Protein AF-K0FCI7-F1 (afdb_monomer_lite)

pLDDT: mean 97.03, std 3.37, range [74.06, 98.56]

InterPro domains:
  IPR020829 Glyceraldehyde 3-phosphate dehydrogenase, catalytic domain [PF02800] (31-66)
  IPR020830 Glyceraldehyde 3-phosphate dehydrogenase, active site [PS00071] (24-31)
  IPR020831 Glyceraldehyde/Erythrose phosphate dehydrogenase family [PR00078] (20-38)
  IPR020831 Glyceraldehyde/Erythrose phosphate dehydrogenase family [PR00078] (47-63)
  IPR020831 Glyceraldehyde/Erythrose phosphate dehydrogenase family [PTHR10836] (1-67)
  IPR036291 NAD(P)-binding domain superfamily [SSF51735] (2-48)

Secondary structure (DSSP, 8-state):
-PPB--TTTTGGG--TT-SS-B---HHHHHHHHHHHHHHHHH--S-------PPP-TTS-SSS----

Sequence (67 aa):
DAPMFVVGVNEKSYTPDLDVVSNASCTTNCLAPLAKVINDRFGIVEGLMTTVHAITATQKTVDGPSA

Radius of gyration: 16.28 Å; chains: 1; bounding box: 45×20×35 Å

Foldseek 3Di:
DAAEDAPPACPVVDDPPRPDHHPDDPVCNVVRNVCVVCCVPPNDPDDDDDDPDDDDPQDDPDDDDRD

Organism: Andrographis paniculata (NCBI:txid175694)

Structure (mmCIF, N/CA/C/O backbone):
data_AF-K0FCI7-F1
#
_entry.id   AF-K0FCI7-F1
#
loop_
_atom_site.group_PDB
_atom_site.id
_atom_site.type_symbol
_atom_site.label_atom_id
_atom_site.label_alt_id
_atom_site.label_comp_id
_atom_site.label_asym_id
_atom_site.label_entity_id
_atom_site.label_seq_id
_atom_site.pdbx_PDB_ins_code
_atom_site.Cartn_x
_atom_site.Cartn_y
_atom_site.Cartn_z
_atom_site.occupanc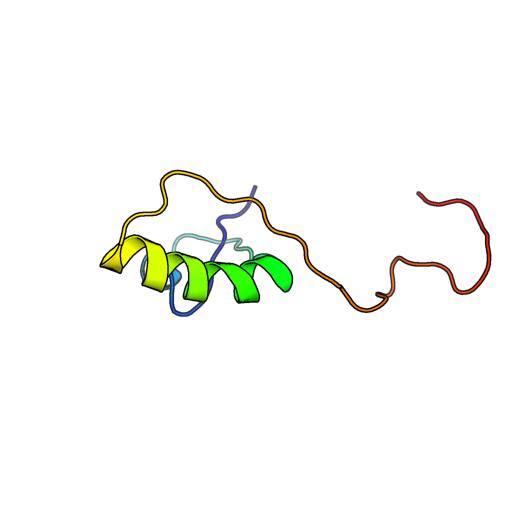y
_atom_site.B_iso_or_equiv
_atom_site.auth_seq_id
_atom_site.auth_comp_id
_atom_site.auth_asym_id
_atom_site.auth_atom_id
_atom_site.pdbx_PDB_model_num
ATOM 1 N N . ASP A 1 1 ? -4.917 -6.775 15.299 1.00 85.62 1 ASP A N 1
ATOM 2 C CA . ASP A 1 1 ? -4.515 -5.748 14.319 1.00 85.62 1 ASP A CA 1
ATOM 3 C C . ASP A 1 1 ? -5.657 -4.804 14.010 1.00 85.62 1 ASP A C 1
ATOM 5 O O . ASP A 1 1 ? -6.810 -5.195 14.151 1.00 85.62 1 ASP A O 1
ATOM 9 N N . ALA A 1 2 ? -5.333 -3.562 13.654 1.00 95.00 2 ALA A N 1
ATOM 10 C CA . ALA A 1 2 ? -6.318 -2.529 13.347 1.00 95.00 2 ALA A CA 1
ATOM 11 C C . ALA A 1 2 ? -6.816 -2.641 11.889 1.00 95.00 2 ALA A C 1
ATOM 13 O O . ALA A 1 2 ? -6.001 -2.919 11.002 1.00 95.00 2 ALA A O 1
ATOM 14 N N . PRO A 1 3 ? -8.112 -2.402 11.605 1.00 96.94 3 PRO A N 1
ATOM 15 C CA . PRO A 1 3 ? -8.638 -2.354 10.241 1.00 96.94 3 PRO A CA 1
ATOM 16 C C . PRO A 1 3 ? -7.937 -1.279 9.398 1.00 96.94 3 PRO A C 1
ATOM 18 O O . PRO A 1 3 ? -7.638 -0.184 9.881 1.00 96.94 3 PRO A O 1
ATOM 21 N N . MET A 1 4 ? -7.672 -1.609 8.129 1.00 98.06 4 MET A N 1
ATOM 22 C CA . MET A 1 4 ? -6.965 -0.743 7.183 1.00 98.06 4 MET A CA 1
ATOM 23 C C . MET A 1 4 ? -7.914 -0.045 6.215 1.00 98.06 4 MET A C 1
ATOM 25 O O . MET A 1 4 ? -8.793 -0.673 5.620 1.00 98.06 4 MET A O 1
ATOM 29 N N . PHE A 1 5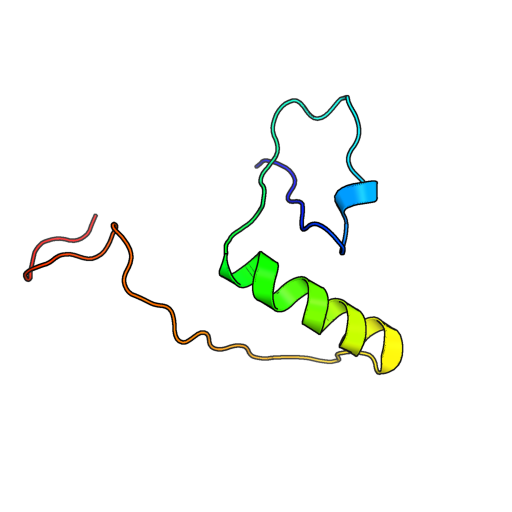 ? -7.653 1.237 5.984 1.00 98.38 5 PHE A N 1
ATOM 30 C CA . PHE A 1 5 ? -8.412 2.063 5.057 1.00 98.38 5 PHE A CA 1
ATOM 31 C C . PHE A 1 5 ? -7.495 2.718 4.027 1.00 98.38 5 PHE A C 1
ATOM 33 O O . PHE A 1 5 ? -6.404 3.184 4.352 1.00 98.38 5 PHE A O 1
ATOM 40 N N . VAL A 1 6 ? -7.964 2.749 2.781 1.00 98.56 6 VAL A N 1
ATOM 41 C CA . VAL A 1 6 ? -7.398 3.523 1.677 1.00 98.56 6 VAL A CA 1
ATOM 42 C C . VAL A 1 6 ? -8.516 4.381 1.101 1.00 98.56 6 VAL A C 1
ATOM 44 O O . VAL A 1 6 ? -9.554 3.875 0.662 1.00 98.56 6 VAL A O 1
ATOM 47 N N . VAL A 1 7 ? -8.298 5.692 1.105 1.00 98.06 7 VAL A N 1
ATOM 48 C CA . VAL A 1 7 ? -9.276 6.667 0.617 1.00 98.06 7 VAL A CA 1
ATOM 49 C C . VAL A 1 7 ? -9.486 6.502 -0.892 1.00 98.06 7 VAL A C 1
ATOM 51 O O . VAL A 1 7 ? -8.530 6.416 -1.660 1.00 98.06 7 VAL A O 1
ATOM 54 N N . GLY A 1 8 ? -10.747 6.462 -1.320 1.00 96.75 8 GLY A N 1
ATOM 55 C CA . GLY A 1 8 ? -11.167 6.195 -2.696 1.00 96.75 8 GLY A CA 1
ATOM 56 C C . GLY A 1 8 ? -11.317 4.705 -3.024 1.00 96.75 8 GLY A C 1
ATOM 57 O O . GLY A 1 8 ? -11.668 4.364 -4.156 1.00 96.75 8 GLY A O 1
ATOM 58 N N . VAL A 1 9 ? -11.061 3.813 -2.061 1.00 98.25 9 VAL A N 1
ATOM 59 C CA . VAL A 1 9 ? -11.136 2.356 -2.239 1.00 98.25 9 VAL A CA 1
ATOM 60 C C . VAL A 1 9 ? -12.146 1.741 -1.276 1.00 98.25 9 VAL A C 1
ATOM 62 O O . VAL A 1 9 ? -13.091 1.099 -1.739 1.00 98.25 9 VAL A O 1
ATOM 65 N N . ASN A 1 10 ? -11.968 1.922 0.037 1.00 98.12 10 ASN A N 1
ATOM 66 C CA . ASN A 1 10 ? -12.799 1.277 1.063 1.00 98.12 10 ASN A CA 1
ATOM 67 C C . ASN A 1 10 ? -13.135 2.168 2.272 1.00 98.12 10 ASN A C 1
ATOM 69 O O . ASN A 1 10 ? -13.648 1.666 3.265 1.00 98.12 10 ASN A O 1
ATOM 73 N N . GLU A 1 11 ? -12.918 3.481 2.214 1.00 96.56 11 GLU A N 1
ATOM 74 C CA . GLU A 1 11 ? -13.208 4.406 3.322 1.00 96.56 11 GLU A CA 1
ATOM 75 C C . GLU A 1 11 ? -14.670 4.355 3.796 1.00 96.56 11 GLU A C 1
ATOM 77 O O . GLU A 1 11 ? -14.967 4.631 4.953 1.00 96.56 11 GLU A O 1
ATOM 82 N N . LYS A 1 12 ? -15.593 3.947 2.919 1.00 97.50 12 LYS A N 1
ATOM 83 C CA . LYS A 1 12 ? -17.025 3.825 3.226 1.00 97.50 12 LYS A CA 1
ATOM 84 C C . LYS A 1 12 ? -17.373 2.641 4.128 1.00 97.50 12 LYS A C 1
ATOM 86 O O . LYS A 1 12 ? -18.497 2.590 4.613 1.00 97.50 12 LYS A O 1
ATOM 91 N N . SER A 1 13 ? -16.457 1.691 4.332 1.00 96.69 13 SER A N 1
ATOM 92 C CA . SER A 1 13 ? -16.653 0.602 5.296 1.00 96.69 13 SER A CA 1
ATOM 93 C C . SER A 1 13 ? -16.228 0.985 6.713 1.00 96.69 13 SER A C 1
ATOM 95 O O . SER A 1 13 ? -16.285 0.142 7.602 1.00 96.69 13 SER A O 1
ATOM 97 N N . TYR A 1 14 ? -15.758 2.219 6.925 1.00 97.12 14 TYR A N 1
ATOM 98 C CA . TYR A 1 14 ? -15.487 2.738 8.258 1.00 97.12 14 TYR A CA 1
ATOM 99 C C . TYR A 1 14 ? -16.790 2.874 9.048 1.00 97.12 14 TYR A C 1
ATOM 101 O O . TYR A 1 14 ? -17.786 3.392 8.536 1.00 97.12 14 TYR A O 1
ATOM 109 N N . THR A 1 15 ? -16.757 2.462 10.311 1.00 96.75 15 THR A N 1
ATOM 110 C CA . THR A 1 15 ? -17.867 2.610 11.249 1.00 96.75 15 THR A CA 1
ATOM 111 C C . THR A 1 15 ? -17.389 3.302 12.535 1.00 96.75 15 THR A C 1
ATOM 113 O O . THR A 1 15 ? -16.223 3.155 12.907 1.00 96.75 15 THR A O 1
ATOM 116 N N . PRO A 1 16 ? -18.240 4.099 13.216 1.00 96.00 16 PRO A N 1
ATOM 117 C CA . PRO A 1 16 ? -17.821 4.890 14.382 1.00 96.00 16 PRO A CA 1
ATOM 118 C C . PRO A 1 16 ? -17.379 4.086 15.613 1.00 96.00 16 PRO A C 1
ATOM 120 O O . PRO A 1 16 ? -16.815 4.670 16.528 1.00 96.00 16 PRO A O 1
ATOM 123 N N . ASP A 1 17 ? -17.660 2.784 15.662 1.00 96.88 17 ASP A N 1
ATOM 124 C CA . ASP A 1 17 ? -17.255 1.854 16.725 1.00 96.88 17 ASP A CA 1
ATOM 125 C C . ASP A 1 17 ? -15.793 1.383 16.608 1.00 96.88 17 ASP A C 1
ATOM 127 O O . ASP A 1 17 ? -15.297 0.672 17.480 1.00 96.88 17 ASP A O 1
ATOM 131 N N . LEU A 1 18 ? -15.085 1.772 15.542 1.00 96.75 18 LEU A N 1
ATOM 132 C CA . LEU A 1 18 ? -13.675 1.444 15.350 1.00 96.75 18 LEU A CA 1
ATOM 133 C C . LEU A 1 18 ? -12.770 2.441 16.088 1.00 96.75 18 LEU A C 1
ATOM 135 O O . LEU A 1 18 ? -12.407 3.485 15.549 1.00 96.75 18 LEU A O 1
ATOM 139 N N . ASP A 1 19 ? -12.342 2.077 17.298 1.00 97.00 19 ASP A N 1
ATOM 140 C CA . ASP A 1 19 ? -11.478 2.921 18.144 1.00 97.00 19 ASP A CA 1
ATOM 141 C C . ASP A 1 19 ? -10.048 3.101 17.602 1.00 97.00 19 ASP A C 1
ATOM 143 O O . ASP A 1 19 ? -9.381 4.099 17.880 1.00 97.00 19 ASP A O 1
ATOM 147 N N . VAL A 1 20 ? -9.543 2.118 16.850 1.00 97.88 20 VAL A N 1
ATOM 148 C CA . VAL A 1 20 ? -8.178 2.117 16.307 1.00 97.88 20 VAL A CA 1
ATOM 149 C C . VAL A 1 20 ? -8.219 1.694 14.849 1.00 97.88 20 VAL A C 1
ATOM 151 O O . VAL A 1 20 ? -8.746 0.635 14.515 1.00 97.88 20 VAL A O 1
ATOM 154 N N . VAL A 1 21 ? -7.611 2.499 13.981 1.00 97.56 21 VAL A N 1
ATOM 155 C CA . VAL A 1 21 ? -7.558 2.260 12.536 1.00 97.56 21 VAL A CA 1
ATOM 156 C C . VAL A 1 21 ? -6.147 2.465 11.996 1.00 97.56 21 VAL A C 1
ATOM 158 O O . VAL A 1 21 ? -5.325 3.158 12.597 1.00 97.56 21 VAL A O 1
ATOM 161 N N . SER A 1 22 ? -5.866 1.874 10.838 1.00 98.19 22 SER A N 1
ATOM 162 C CA . SER A 1 22 ? -4.624 2.064 10.094 1.00 98.19 22 SER A CA 1
ATOM 163 C C . SER A 1 22 ? -4.918 2.693 8.736 1.00 98.19 22 SER A C 1
ATOM 165 O O . SER A 1 22 ? -5.786 2.228 8.001 1.00 98.19 22 SER A O 1
ATOM 167 N N . ASN A 1 23 ? -4.154 3.716 8.354 1.00 98.06 23 ASN A N 1
ATOM 168 C CA . ASN A 1 23 ? -4.249 4.325 7.021 1.00 98.06 23 ASN A CA 1
ATOM 169 C C . ASN A 1 23 ? -3.399 3.582 5.969 1.00 98.06 23 ASN A C 1
ATOM 171 O O . ASN A 1 23 ? -2.995 4.158 4.958 1.00 98.06 23 ASN A O 1
ATOM 175 N N . ALA A 1 24 ? -3.079 2.313 6.243 1.00 98.19 24 ALA A N 1
ATOM 176 C CA . ALA A 1 24 ? -2.186 1.478 5.452 1.00 98.19 24 ALA A CA 1
ATOM 177 C C . ALA A 1 24 ? -0.797 2.121 5.222 1.00 98.19 24 ALA A C 1
ATOM 179 O O . ALA A 1 24 ? -0.388 3.057 5.910 1.00 98.19 24 ALA A O 1
ATOM 180 N N . SER A 1 25 ? -0.027 1.572 4.279 1.00 98.31 25 SER A N 1
ATOM 181 C CA . SER A 1 25 ? 1.289 2.103 3.897 1.00 98.31 25 SER A CA 1
ATOM 182 C C . SER A 1 25 ? 1.200 3.075 2.714 1.00 98.31 25 SER A C 1
ATOM 184 O O . SER A 1 25 ? 0.211 3.084 1.973 1.00 98.31 25 SER A O 1
ATOM 186 N N . CYS A 1 26 ? 2.263 3.848 2.475 1.00 98.19 26 CYS A N 1
ATOM 187 C CA . CYS A 1 26 ? 2.411 4.686 1.278 1.00 98.19 26 CYS A CA 1
ATOM 188 C C . CYS A 1 26 ? 2.257 3.874 -0.022 1.00 98.19 26 CYS A C 1
ATOM 190 O O . CYS A 1 26 ? 1.508 4.265 -0.917 1.00 98.19 26 CYS A O 1
ATOM 192 N N . THR A 1 27 ? 2.901 2.708 -0.106 1.00 98.38 27 THR A N 1
ATOM 193 C CA . 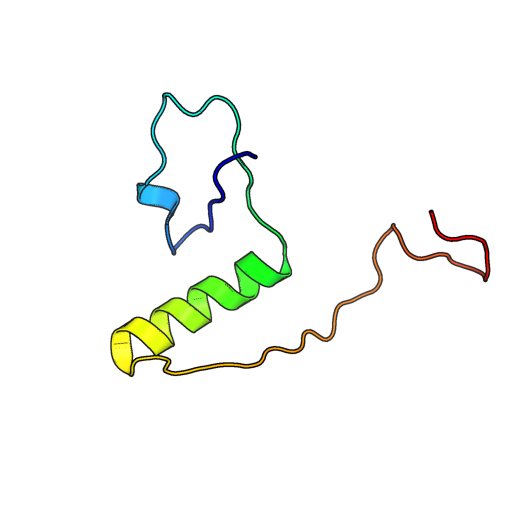THR A 1 27 ? 2.843 1.834 -1.285 1.00 98.38 27 THR A CA 1
ATOM 194 C C . THR A 1 27 ? 1.447 1.241 -1.485 1.00 98.38 27 THR A C 1
ATOM 196 O O . THR A 1 27 ? 0.973 1.157 -2.615 1.00 98.38 27 THR A O 1
ATOM 199 N N . THR A 1 28 ? 0.743 0.883 -0.405 1.00 98.44 28 THR A N 1
ATOM 200 C CA . THR A 1 28 ? -0.644 0.388 -0.482 1.00 98.44 28 THR A CA 1
ATOM 201 C C . THR A 1 28 ? -1.594 1.470 -0.991 1.00 98.44 28 THR A C 1
ATOM 203 O O . THR A 1 28 ? -2.406 1.193 -1.870 1.00 98.44 28 THR A O 1
ATOM 206 N N . ASN A 1 29 ? -1.458 2.706 -0.497 1.00 98.56 29 ASN A N 1
ATOM 207 C CA . ASN A 1 29 ? -2.249 3.846 -0.970 1.00 98.56 29 ASN A CA 1
ATOM 208 C C . ASN A 1 29 ? -1.986 4.168 -2.451 1.00 98.56 29 ASN A C 1
ATOM 210 O O . ASN A 1 29 ? -2.894 4.615 -3.143 1.00 98.56 29 ASN A O 1
ATOM 214 N N . CYS A 1 30 ? -0.775 3.913 -2.958 1.00 98.19 30 CYS A N 1
ATOM 215 C CA . CYS A 1 30 ? -0.465 4.052 -4.381 1.00 98.19 30 CYS A CA 1
ATOM 216 C C . CYS A 1 30 ? -1.084 2.924 -5.228 1.00 98.19 30 CYS A C 1
ATOM 218 O O . CYS A 1 30 ? -1.697 3.190 -6.262 1.00 98.19 30 CYS A O 1
ATOM 220 N N . LEU A 1 31 ? -0.951 1.666 -4.794 1.00 98.56 31 LEU A N 1
ATOM 221 C CA . LEU A 1 31 ? -1.376 0.507 -5.583 1.00 98.56 31 LEU A CA 1
ATOM 222 C C . LEU A 1 31 ? -2.896 0.304 -5.592 1.00 98.56 31 LEU A C 1
ATOM 224 O O . LEU A 1 31 ? -3.463 -0.009 -6.637 1.00 98.56 31 LEU A O 1
ATOM 228 N N . ALA A 1 32 ? -3.562 0.436 -4.444 1.00 98.44 32 ALA A N 1
ATOM 229 C CA . ALA A 1 32 ? -4.953 0.011 -4.293 1.00 98.44 32 ALA A CA 1
ATOM 230 C C . ALA A 1 32 ? -5.946 0.747 -5.220 1.00 98.44 32 ALA A C 1
ATOM 232 O O . ALA A 1 32 ? -6.796 0.067 -5.798 1.00 98.44 32 ALA A O 1
ATOM 233 N N . PRO A 1 33 ? -5.846 2.074 -5.455 1.00 98.44 33 PRO A N 1
ATOM 234 C CA . PRO A 1 33 ? -6.717 2.756 -6.415 1.00 98.44 33 PRO A CA 1
ATOM 235 C C . PRO A 1 33 ? -6.534 2.248 -7.851 1.00 98.44 33 PRO A C 1
ATOM 237 O O . PRO A 1 33 ? -7.518 2.018 -8.555 1.00 98.44 33 PRO A O 1
ATOM 240 N N . LEU A 1 34 ? -5.286 2.016 -8.275 1.00 98.38 34 LEU A N 1
ATOM 241 C CA . LEU A 1 34 ? -4.983 1.457 -9.595 1.00 98.38 34 LEU A CA 1
ATOM 242 C C . LEU A 1 34 ? -5.544 0.037 -9.720 1.00 98.38 34 LEU A C 1
ATOM 244 O O . LEU A 1 34 ? -6.277 -0.260 -10.663 1.00 98.38 34 LEU A O 1
ATOM 248 N N . ALA A 1 35 ? -5.242 -0.822 -8.744 1.00 98.50 35 ALA A N 1
ATOM 249 C CA . ALA A 1 35 ? -5.709 -2.201 -8.719 1.00 98.50 35 ALA A CA 1
ATOM 250 C C . ALA A 1 35 ? -7.241 -2.278 -8.736 1.00 98.50 35 ALA A C 1
ATOM 252 O O . ALA A 1 35 ? -7.797 -3.086 -9.473 1.00 98.50 35 ALA A O 1
ATOM 253 N N . LYS A 1 36 ? -7.926 -1.393 -8.000 1.00 98.25 36 LYS A N 1
ATOM 254 C CA . LYS A 1 36 ? -9.388 -1.296 -8.002 1.00 98.25 36 LYS A CA 1
ATOM 255 C C . LYS A 1 36 ? -9.936 -1.037 -9.403 1.00 98.25 36 LYS A C 1
ATOM 257 O O . LYS A 1 36 ? -10.805 -1.773 -9.854 1.00 98.25 36 LYS A O 1
ATOM 262 N N . VAL A 1 37 ? -9.427 -0.023 -10.105 1.00 98.50 37 VAL A N 1
ATOM 263 C CA . VAL A 1 37 ? -9.925 0.325 -11.447 1.00 98.50 37 VAL A CA 1
ATOM 264 C C . VAL A 1 37 ? -9.705 -0.819 -12.434 1.00 98.50 37 VAL A C 1
ATOM 266 O O . VAL A 1 37 ? -10.617 -1.157 -13.187 1.00 98.50 37 VAL A O 1
ATOM 269 N N . ILE A 1 38 ? -8.515 -1.424 -12.424 1.00 98.56 38 ILE A N 1
ATOM 270 C CA . ILE A 1 38 ? -8.191 -2.531 -13.328 1.00 98.56 38 ILE A CA 1
ATOM 271 C C . ILE A 1 38 ? -9.050 -3.759 -13.011 1.00 98.56 38 ILE A C 1
ATOM 273 O O . ILE A 1 38 ? -9.639 -4.341 -13.920 1.00 98.56 38 ILE A O 1
ATOM 277 N N . ASN A 1 39 ? -9.194 -4.117 -11.734 1.00 98.50 39 ASN A N 1
ATOM 278 C CA . ASN A 1 39 ? -9.995 -5.264 -11.321 1.00 98.50 39 ASN A CA 1
ATOM 279 C C . ASN A 1 39 ? -11.487 -5.081 -11.628 1.00 98.50 39 ASN A C 1
ATOM 281 O O . ASN A 1 39 ? -12.100 -5.977 -12.195 1.00 98.50 39 ASN A O 1
ATOM 285 N N . ASP A 1 40 ? -12.056 -3.911 -11.325 1.00 98.31 40 ASP A N 1
ATOM 286 C CA . ASP A 1 40 ? -13.478 -3.623 -11.552 1.00 98.31 40 ASP A CA 1
ATOM 287 C C . ASP A 1 40 ? -13.850 -3.608 -13.047 1.00 98.31 40 ASP A C 1
ATOM 289 O O . ASP A 1 40 ? -15.023 -3.747 -13.397 1.00 98.31 40 ASP A O 1
ATOM 293 N N . ARG A 1 41 ? -12.881 -3.375 -13.942 1.00 98.44 41 ARG A N 1
ATOM 294 C CA . ARG A 1 41 ? -13.109 -3.271 -15.393 1.00 98.44 41 ARG A CA 1
ATOM 295 C C . ARG A 1 41 ? -12.728 -4.526 -16.163 1.00 98.44 41 ARG A C 1
ATOM 297 O O . ARG A 1 41 ? -13.402 -4.849 -17.136 1.00 98.44 41 ARG A O 1
ATOM 304 N N . PHE A 1 42 ? -11.656 -5.193 -15.757 1.00 98.25 42 PHE A N 1
ATOM 305 C CA . PHE A 1 42 ? -11.035 -6.259 -16.544 1.00 98.25 42 PHE A CA 1
ATOM 306 C C . PHE A 1 42 ? -10.865 -7.564 -15.761 1.00 98.25 42 PHE A C 1
ATOM 308 O O . PHE A 1 42 ? -10.697 -8.611 -16.378 1.00 98.25 42 PHE A O 1
ATOM 315 N N . GLY A 1 43 ? -10.953 -7.515 -14.428 1.00 98.31 43 GLY A N 1
ATOM 316 C CA . GLY A 1 43 ? -10.614 -8.626 -13.543 1.00 98.31 43 GLY A CA 1
ATOM 317 C C . GLY A 1 43 ? -9.101 -8.849 -13.463 1.00 98.31 43 GLY A C 1
ATOM 318 O O . GLY A 1 43 ? -8.418 -8.967 -14.478 1.00 98.31 43 GLY A O 1
ATOM 319 N N . ILE A 1 44 ? -8.556 -8.914 -12.248 1.00 98.06 44 ILE A N 1
ATOM 320 C CA . ILE A 1 44 ? -7.161 -9.315 -12.021 1.00 98.06 44 ILE A CA 1
ATOM 321 C C . ILE A 1 44 ? -7.162 -10.789 -11.612 1.00 98.06 44 ILE A C 1
ATOM 323 O O . ILE A 1 44 ? -7.722 -11.136 -10.576 1.00 98.06 44 ILE A O 1
ATOM 327 N N . VAL A 1 45 ? -6.536 -11.655 -12.415 1.00 98.50 45 VAL A N 1
ATOM 328 C CA . VAL A 1 45 ? -6.348 -13.077 -12.062 1.00 98.50 45 VAL A CA 1
ATOM 329 C C . VAL A 1 45 ? -5.183 -13.229 -11.084 1.00 98.50 45 VAL A C 1
ATOM 331 O O . VAL A 1 45 ? -5.313 -13.875 -10.051 1.00 98.50 45 VAL A O 1
ATOM 334 N N . GLU A 1 46 ? -4.058 -12.585 -11.389 1.00 98.12 46 GLU A N 1
ATOM 335 C CA . GLU A 1 46 ? -2.855 -12.547 -10.560 1.00 98.12 46 GLU A CA 1
ATOM 336 C C . GLU A 1 46 ? -2.037 -11.284 -10.870 1.00 98.12 46 GLU A C 1
ATOM 338 O O . GLU A 1 46 ? -2.233 -10.639 -11.903 1.00 98.12 46 GLU A O 1
ATOM 343 N N . GLY A 1 47 ? -1.124 -10.910 -9.972 1.00 97.00 47 GLY A N 1
ATOM 344 C CA . GLY A 1 47 ? -0.260 -9.750 -10.160 1.00 97.00 47 GLY A CA 1
ATOM 345 C C . GLY A 1 47 ? 0.967 -9.787 -9.259 1.00 97.00 47 GLY A C 1
ATOM 346 O O . GLY A 1 47 ? 0.882 -10.127 -8.081 1.00 97.00 47 GLY A O 1
ATOM 347 N N . LEU A 1 48 ? 2.110 -9.398 -9.818 1.00 98.31 48 LEU A N 1
ATOM 348 C CA . LEU A 1 48 ? 3.345 -9.142 -9.084 1.00 98.31 48 LEU A CA 1
ATOM 349 C C . LEU A 1 48 ? 3.635 -7.645 -9.146 1.00 98.31 48 LEU A C 1
ATOM 351 O O . LEU A 1 48 ? 3.487 -7.022 -10.197 1.00 98.31 48 LEU A O 1
ATOM 355 N N . MET A 1 49 ? 4.039 -7.064 -8.020 1.00 98.12 49 MET A N 1
ATOM 356 C CA . MET A 1 49 ? 4.330 -5.638 -7.916 1.00 98.12 49 MET A CA 1
ATOM 357 C C . MET A 1 49 ? 5.732 -5.428 -7.360 1.00 98.12 49 MET A C 1
ATOM 359 O O . MET A 1 49 ? 6.127 -6.064 -6.385 1.00 98.12 49 MET A O 1
ATOM 363 N N . THR A 1 50 ? 6.444 -4.485 -7.967 1.00 98.06 50 THR A N 1
ATOM 364 C CA . THR A 1 50 ? 7.720 -3.967 -7.482 1.00 98.06 50 THR A CA 1
ATOM 365 C C . THR A 1 50 ? 7.586 -2.460 -7.341 1.00 98.06 50 THR A C 1
ATOM 367 O O . THR A 1 50 ? 7.160 -1.786 -8.279 1.00 98.06 50 THR A O 1
ATOM 370 N N . THR A 1 51 ? 7.974 -1.924 -6.185 1.00 98.12 51 THR A N 1
ATOM 371 C CA . THR A 1 51 ? 8.092 -0.480 -5.974 1.00 98.12 51 THR A CA 1
ATOM 3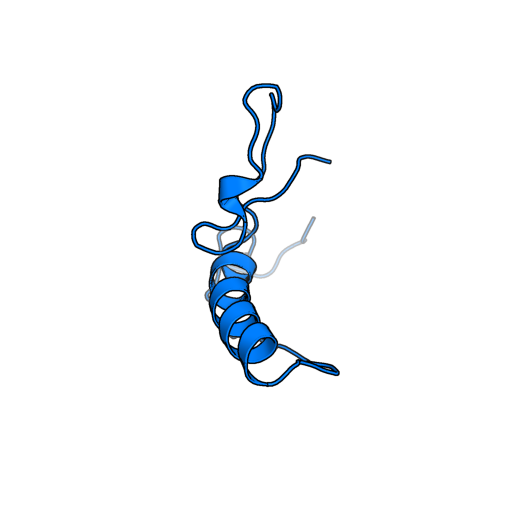72 C C . THR A 1 51 ? 9.561 -0.089 -5.936 1.00 98.12 51 THR A C 1
ATOM 374 O O . THR A 1 51 ? 10.362 -0.706 -5.233 1.00 98.12 51 THR A O 1
ATOM 377 N N . VAL A 1 52 ? 9.925 0.945 -6.690 1.00 98.25 52 VAL A N 1
ATOM 378 C CA . VAL A 1 52 ? 11.202 1.634 -6.501 1.00 98.25 52 VAL A CA 1
ATOM 379 C C . VAL A 1 52 ? 10.945 2.724 -5.470 1.00 98.25 52 VAL A C 1
ATOM 381 O O . VAL A 1 52 ? 10.449 3.801 -5.795 1.00 98.25 52 VAL A O 1
ATOM 384 N N . HIS A 1 53 ? 11.208 2.398 -4.207 1.00 98.50 53 HIS A N 1
ATOM 385 C CA . HIS A 1 53 ? 10.914 3.279 -3.083 1.00 98.50 53 HIS A CA 1
ATOM 386 C C . HIS A 1 53 ? 12.121 4.160 -2.741 1.00 98.50 53 HIS A C 1
ATOM 388 O O . HIS A 1 53 ? 13.263 3.700 -2.747 1.00 98.50 53 HIS A O 1
ATOM 394 N N . ALA A 1 54 ? 11.870 5.426 -2.407 1.00 98.44 54 ALA A N 1
ATOM 395 C CA . ALA A 1 54 ? 12.906 6.324 -1.906 1.00 98.44 54 ALA A CA 1
ATOM 396 C C . ALA A 1 54 ? 13.414 5.882 -0.522 1.00 98.44 54 ALA A C 1
ATOM 398 O O . ALA A 1 54 ? 12.711 5.189 0.218 1.00 98.44 54 ALA A O 1
ATOM 399 N N . ILE A 1 55 ? 14.623 6.310 -0.150 1.00 97.75 55 ILE A N 1
ATOM 400 C CA . ILE A 1 55 ? 15.163 6.031 1.184 1.00 97.75 55 ILE A CA 1
ATOM 401 C C . ILE A 1 55 ? 14.250 6.594 2.282 1.00 97.75 55 ILE A C 1
ATOM 403 O O . ILE A 1 55 ? 13.699 7.686 2.139 1.00 97.75 55 ILE A O 1
ATOM 407 N N . THR A 1 56 ? 14.083 5.852 3.378 1.00 97.62 56 THR A N 1
ATOM 408 C CA . THR A 1 56 ? 13.316 6.305 4.553 1.00 97.62 56 THR A CA 1
ATOM 409 C C . THR A 1 56 ? 14.178 6.325 5.813 1.00 97.62 56 THR A C 1
ATOM 411 O O . THR A 1 56 ? 15.309 5.843 5.814 1.00 97.62 56 THR A O 1
ATOM 414 N N . ALA A 1 57 ? 13.638 6.868 6.907 1.00 96.50 57 ALA A N 1
ATOM 415 C CA . ALA A 1 57 ? 14.363 7.066 8.164 1.00 96.50 57 ALA A CA 1
ATOM 416 C C . ALA A 1 57 ? 14.874 5.772 8.830 1.00 96.50 57 ALA A C 1
ATOM 418 O O . ALA A 1 57 ? 15.717 5.836 9.722 1.00 96.50 57 ALA A O 1
ATOM 419 N N . THR A 1 58 ? 14.373 4.599 8.434 1.00 96.31 58 THR A N 1
ATOM 420 C CA . THR A 1 58 ? 14.822 3.314 8.992 1.00 96.31 58 THR A CA 1
ATOM 421 C C . THR A 1 58 ? 16.172 2.867 8.424 1.00 96.31 58 THR A C 1
ATOM 423 O O . THR A 1 58 ? 16.920 2.151 9.101 1.00 96.31 58 THR A O 1
ATOM 426 N N . GLN A 1 59 ? 16.523 3.328 7.220 1.00 96.69 59 GLN A N 1
ATOM 427 C CA . GLN A 1 59 ? 17.827 3.079 6.611 1.00 96.69 59 GLN A CA 1
ATOM 428 C C . GLN A 1 59 ? 18.923 3.890 7.308 1.00 96.69 59 GLN A C 1
ATOM 430 O O . GLN A 1 59 ? 18.675 4.921 7.931 1.00 96.69 59 GLN A O 1
ATOM 435 N N . LYS A 1 60 ? 20.155 3.391 7.231 1.00 94.81 60 LYS A N 1
ATOM 436 C CA . LYS A 1 60 ? 21.311 3.972 7.912 1.00 94.81 60 LYS A CA 1
ATOM 437 C C . LYS A 1 60 ? 22.124 4.804 6.925 1.00 94.81 60 LYS A C 1
ATOM 439 O O . LYS A 1 60 ? 22.247 4.446 5.759 1.00 94.81 60 LYS A O 1
ATOM 444 N N . THR A 1 61 ? 22.655 5.928 7.396 1.00 96.06 61 THR A N 1
ATOM 445 C 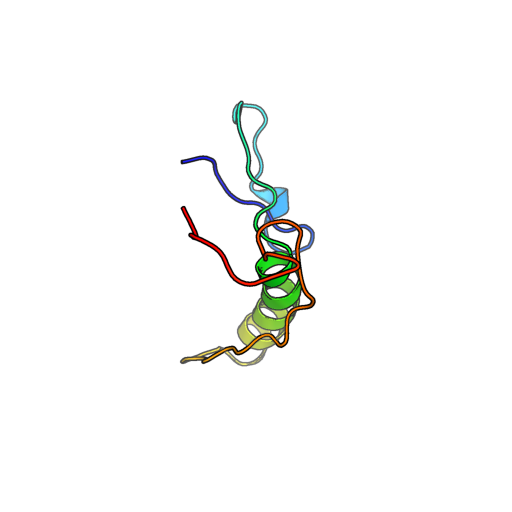CA . THR A 1 61 ? 23.511 6.816 6.591 1.00 96.06 61 THR A CA 1
ATOM 446 C C . THR A 1 61 ? 24.881 6.203 6.306 1.00 96.06 61 THR A C 1
ATOM 448 O O . THR A 1 61 ? 25.520 6.563 5.323 1.00 96.06 61 THR A O 1
ATOM 451 N N . VAL A 1 62 ? 25.315 5.286 7.169 1.00 97.06 62 VAL A N 1
ATOM 452 C CA . VAL A 1 62 ? 26.537 4.484 7.072 1.00 97.06 62 VAL A CA 1
ATOM 453 C C . VAL A 1 62 ? 26.220 3.054 7.510 1.00 97.06 62 VAL A C 1
ATOM 455 O O . VAL A 1 62 ? 25.209 2.824 8.177 1.00 97.06 62 VAL A O 1
ATOM 458 N N . ASP A 1 63 ? 27.081 2.102 7.170 1.00 97.50 63 ASP A N 1
ATOM 459 C CA . ASP A 1 63 ? 26.885 0.697 7.529 1.00 97.50 63 ASP A CA 1
ATOM 460 C C . ASP A 1 63 ? 26.853 0.496 9.053 1.00 97.50 63 ASP A C 1
ATOM 462 O O . ASP A 1 63 ? 27.687 1.018 9.796 1.00 97.50 63 ASP A O 1
ATOM 466 N N . GLY A 1 64 ? 25.887 -0.287 9.533 1.00 95.19 64 GLY A N 1
ATOM 467 C CA . GLY A 1 64 ? 25.729 -0.594 10.950 1.00 95.19 64 GLY A CA 1
ATOM 468 C C . GLY A 1 64 ? 24.661 -1.662 11.197 1.00 95.19 64 GLY A C 1
ATOM 469 O O . GLY A 1 64 ? 23.939 -2.036 10.270 1.00 95.19 64 GLY A O 1
ATOM 470 N N . PRO A 1 65 ? 24.541 -2.171 12.437 1.00 94.75 65 PRO A N 1
ATOM 471 C CA . PRO A 1 65 ? 23.535 -3.172 12.778 1.00 94.75 65 PRO A CA 1
ATOM 472 C C . PRO A 1 65 ? 22.106 -2.687 12.470 1.00 94.75 65 PRO A C 1
ATOM 474 O O . PRO A 1 65 ? 21.749 -1.548 12.787 1.00 94.75 65 PRO A O 1
ATOM 477 N N . SER A 1 66 ? 21.283 -3.561 11.878 1.00 92.75 66 SER A N 1
ATOM 478 C CA . SER A 1 66 ? 19.847 -3.331 11.679 1.00 92.75 66 SER A CA 1
ATOM 479 C C . SER A 1 66 ? 19.060 -4.190 12.661 1.00 92.75 66 SER A C 1
ATOM 481 O O . SER A 1 66 ? 19.153 -5.415 12.609 1.00 92.75 66 SER A O 1
ATOM 483 N N . ALA A 1 67 ? 18.317 -3.533 13.548 1.00 74.06 67 ALA A N 1
ATOM 484 C CA . ALA A 1 67 ? 17.299 -4.149 14.394 1.00 74.06 67 ALA A CA 1
ATOM 485 C C . ALA A 1 67 ? 15.917 -4.009 13.747 1.00 74.06 67 ALA A C 1
ATOM 487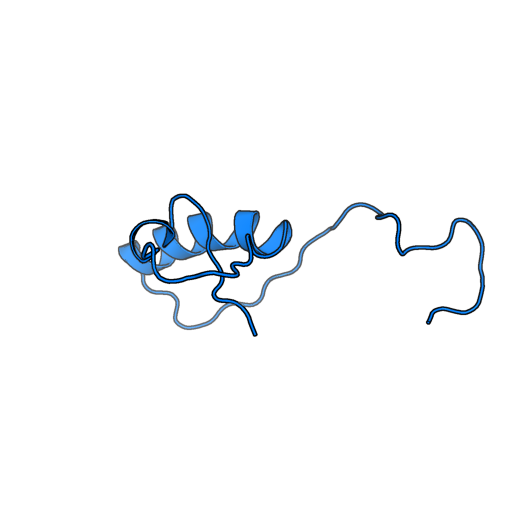 O O . ALA A 1 67 ? 15.751 -3.053 12.949 1.00 74.06 67 ALA A O 1
#